Protein AF-A0A7S2VPZ5-F1 (afdb_monomer_lite)

InterPro domains:
  IPR000749 ATP:guanido phosphotransferase [PTHR11547] (14-102)
  IPR014746 Glutamine synthetase/guanido kinase, catalytic domain [SSF55931] (30-102)
  IPR022414 ATP:guanido phosphotransferase, catalytic domain [PF00217] (30-102)
  IPR022414 ATP:guanido phosphotransferase, catalytic domain [PS51510] (1-103)

Radius of gyration: 14.6 Å; chains: 1; bounding box: 40×31×38 Å

Structure (mmCIF, N/CA/C/O backbone):
data_AF-A0A7S2VPZ5-F1
#
_entry.id   AF-A0A7S2VPZ5-F1
#
loop_
_atom_site.group_PDB
_atom_site.id
_atom_site.type_symbol
_atom_site.label_atom_id
_atom_site.label_alt_id
_atom_site.label_comp_id
_atom_site.label_asym_id
_atom_site.label_entity_id
_atom_site.label_seq_id
_atom_site.pdbx_PDB_ins_code
_atom_site.Cartn_x
_atom_site.Cartn_y
_atom_site.Cartn_z
_atom_site.occupancy
_atom_site.B_iso_or_equiv
_atom_site.auth_seq_id
_atom_site.auth_comp_id
_atom_site.auth_asym_id
_atom_site.auth_atom_id
_atom_site.pdbx_PDB_model_num
ATOM 1 N N . LYS A 1 1 ? -5.368 -19.230 -2.232 1.00 41.50 1 LYS A N 1
ATOM 2 C CA . LYS A 1 1 ? -6.505 -18.461 -1.671 1.00 41.50 1 LYS A CA 1
ATOM 3 C C . LYS A 1 1 ? -5.878 -17.313 -0.883 1.00 41.50 1 LYS A C 1
ATOM 5 O O . LYS A 1 1 ? -5.393 -17.573 0.203 1.00 41.50 1 LYS A O 1
ATOM 10 N N . GLY A 1 2 ? -5.669 -16.159 -1.530 1.00 49.66 2 GLY A N 1
ATOM 11 C CA . GLY A 1 2 ? -4.857 -15.044 -1.004 1.00 49.66 2 GLY A CA 1
ATOM 12 C C . GLY A 1 2 ? -5.662 -14.103 -0.110 1.00 49.66 2 GLY A C 1
ATOM 13 O O . GLY A 1 2 ? -6.653 -14.540 0.457 1.00 49.66 2 GLY A O 1
ATOM 14 N N . LEU A 1 3 ? -5.284 -12.823 -0.044 1.00 46.91 3 LEU A N 1
ATOM 15 C CA . LEU A 1 3 ? -5.962 -11.761 0.724 1.00 46.91 3 LEU A CA 1
ATOM 16 C C . LEU A 1 3 ? -7.502 -11.769 0.563 1.00 46.91 3 LEU A C 1
ATOM 18 O O . LEU A 1 3 ? -8.238 -11.611 1.528 1.00 46.91 3 LEU A O 1
ATOM 22 N N . LEU A 1 4 ? -7.989 -12.097 -0.640 1.00 53.22 4 LEU A N 1
ATOM 23 C CA . LEU A 1 4 ? -9.415 -12.262 -0.977 1.00 53.22 4 LEU A CA 1
ATOM 24 C C . LEU A 1 4 ? -10.120 -13.444 -0.273 1.00 53.22 4 LEU A C 1
ATOM 26 O O . LEU A 1 4 ? -11.332 -13.597 -0.368 1.00 53.22 4 LEU A O 1
ATOM 30 N N . GLY A 1 5 ? -9.364 -14.329 0.374 1.00 43.12 5 GLY A N 1
ATOM 31 C CA . GLY A 1 5 ? -9.824 -15.533 1.063 1.00 43.12 5 GLY A CA 1
ATOM 32 C C . GLY A 1 5 ? -9.657 -15.485 2.582 1.00 43.12 5 GLY A C 1
ATOM 33 O O . GLY A 1 5 ? -9.915 -16.502 3.221 1.00 43.12 5 GLY A O 1
ATOM 34 N N . LEU A 1 6 ? -9.257 -14.343 3.158 1.00 52.38 6 LEU A N 1
ATOM 35 C CA . LEU A 1 6 ? -9.098 -14.135 4.607 1.00 52.38 6 LEU A CA 1
ATOM 36 C C . LEU A 1 6 ? -10.419 -14.129 5.400 1.00 52.38 6 LEU A C 1
ATOM 38 O O . LEU A 1 6 ? -10.442 -13.711 6.548 1.00 52.38 6 LEU A O 1
ATOM 42 N N . GLY A 1 7 ? -11.538 -14.577 4.825 1.00 39.59 7 GLY A N 1
ATOM 43 C CA . GLY A 1 7 ? -12.813 -14.566 5.542 1.00 39.59 7 GLY A CA 1
ATOM 44 C C . GLY A 1 7 ? -13.338 -13.157 5.832 1.00 39.59 7 GLY A C 1
ATOM 45 O O . GLY A 1 7 ? -14.255 -13.026 6.632 1.00 39.59 7 GLY A O 1
ATOM 46 N N . LEU A 1 8 ? -12.853 -12.130 5.117 1.00 48.03 8 LEU A N 1
ATOM 47 C CA . LEU A 1 8 ? -13.502 -10.815 4.991 1.00 48.03 8 LEU A CA 1
ATOM 48 C C . LEU A 1 8 ? -14.795 -10.927 4.159 1.00 48.03 8 LEU A C 1
ATOM 50 O O . LEU A 1 8 ? -15.038 -10.155 3.231 1.00 48.03 8 LEU A O 1
ATOM 54 N N . ALA A 1 9 ? -15.614 -11.936 4.452 1.00 39.25 9 ALA A N 1
ATOM 55 C CA . ALA A 1 9 ? -16.943 -12.135 3.905 1.00 39.25 9 ALA A CA 1
ATOM 56 C C . ALA A 1 9 ? -17.847 -11.012 4.436 1.00 39.25 9 ALA A C 1
ATOM 58 O O . ALA A 1 9 ? -18.623 -11.205 5.362 1.00 39.25 9 ALA A O 1
ATOM 59 N N . GLY A 1 10 ? -17.675 -9.809 3.893 1.00 45.34 10 GLY A N 1
ATOM 60 C CA . GLY A 1 10 ? -18.384 -8.616 4.345 1.00 45.34 10 GLY A CA 1
ATOM 61 C C . GLY A 1 10 ? -17.766 -7.292 3.909 1.00 45.34 10 GLY A C 1
ATOM 62 O O . GLY A 1 10 ? -18.499 -6.316 3.813 1.00 45.34 10 GLY A O 1
ATOM 63 N N . ALA A 1 11 ? -16.474 -7.251 3.575 1.00 52.09 11 ALA A N 1
ATOM 64 C CA . ALA A 1 11 ? -15.815 -6.021 3.143 1.00 52.09 11 ALA A CA 1
ATOM 65 C C . ALA A 1 11 ? -15.454 -6.111 1.648 1.00 52.09 11 ALA A C 1
ATOM 67 O O . ALA A 1 11 ? -14.336 -6.517 1.317 1.00 52.09 11 ALA A O 1
ATOM 68 N N . PRO A 1 12 ? -16.380 -5.789 0.716 1.00 71.44 12 PRO A N 1
ATOM 69 C CA . PRO A 1 12 ? -15.993 -5.563 -0.676 1.00 71.44 12 PRO A CA 1
ATOM 70 C C . PRO A 1 12 ? -14.859 -4.536 -0.689 1.00 71.44 12 PRO A C 1
ATOM 72 O O . PRO A 1 12 ? -14.883 -3.606 0.104 1.00 71.44 12 PRO A O 1
ATOM 75 N N . GLY A 1 13 ? -13.844 -4.706 -1.526 1.00 80.88 13 GLY A N 1
ATOM 76 C CA . GLY A 1 13 ? -12.694 -3.808 -1.542 1.00 80.88 13 GLY A CA 1
ATOM 77 C C . GLY A 1 13 ? -11.985 -3.837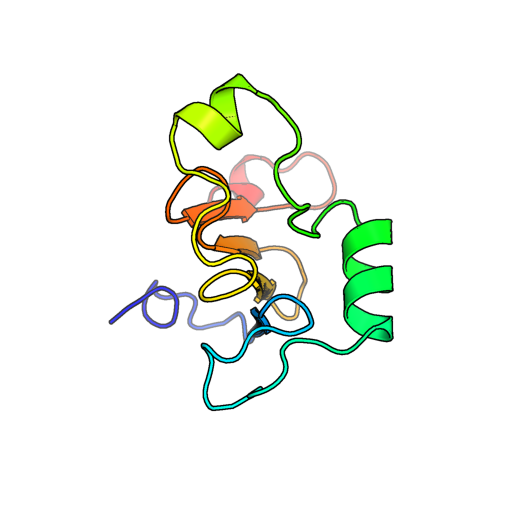 -2.881 1.00 80.88 13 GLY A C 1
ATOM 78 O O . GLY A 1 13 ? -12.147 -4.781 -3.657 1.00 80.88 13 GLY A O 1
ATOM 79 N N . ASN A 1 14 ? -11.213 -2.793 -3.146 1.00 90.12 14 ASN A N 1
ATOM 80 C CA . ASN A 1 14 ? -10.515 -2.605 -4.407 1.00 90.12 14 ASN A CA 1
ATOM 81 C C . ASN A 1 14 ? -9.010 -2.673 -4.188 1.00 90.12 14 ASN A C 1
ATOM 83 O O . ASN A 1 14 ? -8.483 -2.163 -3.201 1.00 90.12 14 ASN A O 1
ATOM 87 N N . TYR A 1 15 ? -8.328 -3.319 -5.130 1.00 93.81 15 TYR A N 1
ATOM 88 C CA . TYR A 1 15 ? -6.878 -3.265 -5.234 1.00 93.81 15 TYR A CA 1
ATOM 89 C C . TYR A 1 15 ? -6.480 -2.207 -6.267 1.00 93.81 15 TYR A C 1
ATOM 91 O O . TYR A 1 15 ? -6.925 -2.237 -7.422 1.00 93.81 15 TYR A O 1
ATOM 99 N N . GLU A 1 16 ? -5.641 -1.282 -5.825 1.00 96.19 16 GLU A N 1
ATOM 100 C CA . GLU A 1 16 ? -5.074 -0.170 -6.571 1.00 96.19 16 GLU A CA 1
ATOM 101 C C . GLU A 1 16 ? -3.569 -0.432 -6.769 1.00 96.19 16 GLU A C 1
ATOM 103 O O . GLU A 1 16 ? -2.772 -0.137 -5.876 1.00 96.19 16 GLU A O 1
ATOM 108 N N . PRO A 1 17 ? -3.147 -1.043 -7.896 1.00 97.44 17 PRO A N 1
ATOM 109 C CA . PRO A 1 17 ? -1.729 -1.151 -8.231 1.00 97.44 17 PRO A CA 1
ATOM 110 C C . PRO A 1 17 ? -1.129 0.239 -8.445 1.00 97.44 17 PRO A C 1
ATOM 112 O O . PRO A 1 17 ? -1.819 1.129 -8.938 1.00 97.44 17 PRO A O 1
ATOM 115 N N . LEU A 1 18 ? 0.149 0.423 -8.113 1.00 97.75 18 LEU A N 1
ATOM 116 C CA . LEU A 1 18 ? 0.843 1.696 -8.328 1.00 97.75 18 LEU A CA 1
ATOM 117 C C . LEU A 1 18 ? 0.725 2.182 -9.773 1.00 97.75 18 LEU A C 1
ATOM 119 O O . LEU A 1 18 ? 0.676 1.381 -10.707 1.00 97.75 18 LEU A O 1
ATOM 123 N N . ASN A 1 19 ? 0.662 3.500 -9.946 1.00 97.62 19 ASN A N 1
ATOM 124 C CA . ASN A 1 19 ? 0.587 4.129 -11.258 1.00 97.62 19 ASN A CA 1
ATOM 125 C C . ASN A 1 19 ? 1.783 3.689 -12.122 1.00 97.62 19 ASN A C 1
ATOM 127 O O . ASN A 1 19 ? 2.914 3.607 -11.642 1.00 97.62 19 ASN A O 1
ATOM 131 N N . GLY A 1 20 ? 1.519 3.320 -13.375 1.00 96.56 20 GLY A N 1
ATOM 132 C CA . GLY A 1 20 ? 2.513 2.781 -14.302 1.00 96.56 20 GLY A CA 1
ATOM 133 C C . GLY A 1 20 ? 2.816 1.288 -14.133 1.00 96.56 20 GLY A C 1
ATOM 134 O O . GLY A 1 20 ? 3.578 0.743 -14.928 1.00 96.56 20 GLY A O 1
ATOM 135 N N . SER A 1 21 ? 2.221 0.606 -13.147 1.00 96.69 21 SER A N 1
ATOM 136 C CA . SER A 1 21 ? 2.401 -0.836 -12.940 1.00 96.69 21 SER A CA 1
ATOM 137 C C . SER A 1 21 ? 1.697 -1.663 -14.018 1.00 96.69 21 SER A C 1
ATOM 139 O O . SER A 1 21 ? 0.493 -1.532 -14.248 1.00 96.69 21 SER A O 1
ATOM 141 N N . GLY A 1 22 ? 2.441 -2.577 -14.641 1.00 95.88 22 GLY A N 1
ATOM 142 C CA . GLY A 1 22 ? 1.940 -3.541 -15.623 1.00 95.88 22 GLY A CA 1
ATOM 143 C C . GLY A 1 22 ? 1.598 -4.908 -15.029 1.00 95.88 22 GLY A C 1
ATOM 144 O O . GLY A 1 22 ? 1.205 -5.828 -15.749 1.00 95.88 22 GLY A O 1
ATOM 145 N N . SER A 1 23 ? 1.752 -5.083 -13.716 1.00 92.75 23 SER A N 1
ATOM 146 C CA . SER A 1 23 ? 1.730 -6.402 -13.074 1.00 92.75 23 SER A CA 1
ATOM 147 C C . SER A 1 23 ? 0.339 -6.920 -12.692 1.00 92.75 23 SER A C 1
ATOM 149 O O . SER A 1 23 ? 0.232 -8.008 -12.122 1.00 92.75 23 SER A O 1
ATOM 151 N N . TYR A 1 24 ? -0.729 -6.152 -12.927 1.00 95.19 24 TYR A N 1
ATOM 152 C CA . TYR A 1 24 ? -2.093 -6.511 -12.530 1.00 95.19 24 TYR A CA 1
ATOM 153 C C . TYR A 1 24 ? -3.049 -6.467 -13.726 1.00 95.19 24 TYR A C 1
ATOM 155 O O . TYR A 1 24 ? -3.446 -5.403 -14.186 1.00 95.19 24 TYR A O 1
ATOM 163 N N . ALA A 1 25 ? -3.456 -7.641 -14.220 1.00 93.06 25 ALA A N 1
ATOM 164 C CA . ALA A 1 25 ? -4.217 -7.764 -15.469 1.00 93.06 25 ALA A CA 1
ATOM 165 C C . ALA A 1 25 ? -5.510 -6.914 -15.547 1.00 93.06 25 ALA A C 1
ATOM 167 O O . ALA A 1 25 ? -5.782 -6.380 -16.621 1.00 93.06 25 ALA A O 1
ATOM 168 N N . PRO A 1 26 ? -6.300 -6.732 -14.465 1.00 93.31 26 PRO A N 1
ATOM 169 C CA . PRO A 1 26 ? -7.473 -5.853 -14.502 1.00 93.31 26 PRO A CA 1
ATOM 170 C C . PRO A 1 26 ? -7.158 -4.353 -14.632 1.00 93.31 26 PRO A C 1
ATOM 172 O O . PRO A 1 26 ? -8.036 -3.599 -15.043 1.00 93.31 26 PRO A O 1
ATOM 175 N N . LYS A 1 27 ? -5.941 -3.914 -14.279 1.00 94.12 27 LYS A N 1
ATOM 176 C CA . LYS A 1 27 ? -5.470 -2.522 -14.397 1.00 94.12 27 LYS A CA 1
ATOM 177 C C . LYS A 1 27 ? -4.042 -2.516 -14.964 1.00 94.12 27 LYS A C 1
ATOM 179 O O . LYS A 1 27 ? -3.082 -2.381 -14.209 1.00 94.12 27 LYS A O 1
ATOM 184 N N . PRO A 1 28 ? -3.893 -2.691 -16.288 1.00 94.25 28 PRO A N 1
ATOM 185 C CA . PRO A 1 28 ? -2.606 -2.968 -16.932 1.00 94.25 28 PRO A CA 1
ATOM 186 C C . PRO A 1 28 ? -1.628 -1.783 -16.964 1.00 94.25 28 PRO A C 1
ATOM 188 O O . PRO A 1 28 ? -0.528 -1.933 -17.484 1.00 94.25 28 PRO A O 1
ATOM 191 N N . VAL A 1 29 ? -2.036 -0.611 -16.473 1.00 96.19 29 VAL A N 1
ATOM 192 C CA . VAL A 1 29 ? -1.209 0.604 -16.379 1.00 96.19 29 VAL A CA 1
ATOM 193 C C . VAL A 1 29 ? -1.210 1.193 -14.966 1.00 96.19 29 VAL A C 1
ATOM 195 O O . VAL A 1 29 ? -0.819 2.340 -14.779 1.00 96.19 29 VAL A O 1
ATOM 198 N N . GLY A 1 30 ? -1.667 0.434 -13.968 1.00 96.75 30 GLY A N 1
ATOM 199 C CA . GLY A 1 30 ? -1.778 0.931 -12.603 1.00 96.75 30 GLY A CA 1
ATOM 200 C C . GLY A 1 30 ? -3.094 1.652 -12.297 1.00 96.75 30 GLY A C 1
ATOM 201 O O . GLY A 1 30 ? -4.061 1.600 -13.064 1.00 96.75 30 GLY A O 1
ATOM 202 N N . MET A 1 31 ? -3.125 2.304 -11.135 1.00 96.56 31 MET A N 1
ATOM 203 C CA . MET A 1 31 ? -4.142 3.283 -10.738 1.00 96.56 31 MET A CA 1
ATOM 204 C C . MET A 1 31 ? -4.053 4.570 -11.574 1.00 96.56 31 MET A C 1
ATOM 206 O O . MET A 1 31 ? -3.038 4.831 -12.217 1.00 96.56 31 MET A O 1
ATOM 210 N N . SER A 1 32 ? -5.114 5.382 -11.562 1.00 97.31 32 SER A N 1
ATOM 211 C CA . SER A 1 32 ? -5.094 6.711 -12.184 1.00 97.31 32 SER A CA 1
ATOM 212 C C . SER A 1 32 ? -4.291 7.711 -11.343 1.00 97.31 32 SER A C 1
ATOM 214 O O . SER A 1 32 ? -4.123 7.526 -10.138 1.00 97.31 32 SER A O 1
ATOM 216 N N . GLU A 1 33 ? -3.862 8.816 -11.959 1.00 97.06 33 GLU A N 1
ATOM 217 C CA . GLU A 1 33 ? -3.217 9.935 -11.248 1.00 97.06 33 GLU A CA 1
ATOM 218 C C . GLU A 1 33 ? -4.121 10.539 -10.159 1.00 97.06 33 GLU A C 1
ATOM 220 O O . GLU A 1 33 ? -3.637 10.974 -9.118 1.00 97.06 33 GLU A O 1
ATOM 225 N N . GLU A 1 34 ? -5.441 10.540 -10.378 1.00 97.62 34 GLU A N 1
ATOM 226 C CA . GLU A 1 34 ? -6.431 10.993 -9.394 1.00 97.62 34 GLU A CA 1
ATOM 227 C C . GLU A 1 34 ? -6.422 10.094 -8.153 1.00 97.62 34 GLU A C 1
ATOM 229 O O . GLU A 1 34 ? -6.248 10.585 -7.041 1.00 97.62 34 GLU A O 1
ATOM 234 N N . THR A 1 35 ? -6.507 8.774 -8.339 1.00 95.94 35 THR A N 1
ATOM 235 C CA . THR A 1 35 ? -6.433 7.810 -7.233 1.00 95.94 35 THR A CA 1
ATOM 236 C C . THR A 1 35 ? -5.081 7.865 -6.525 1.00 95.94 35 THR A C 1
ATOM 238 O O . THR A 1 35 ? -5.017 7.781 -5.301 1.00 95.94 35 THR A O 1
ATOM 241 N N . GLU A 1 36 ? -3.988 8.045 -7.265 1.00 96.94 36 GLU A N 1
ATOM 242 C CA . GLU A 1 36 ? -2.661 8.219 -6.676 1.00 96.94 36 GLU A CA 1
ATOM 243 C C . GLU A 1 36 ? -2.596 9.472 -5.785 1.00 96.94 36 GLU A C 1
ATOM 245 O O . GLU A 1 36 ? -2.076 9.421 -4.668 1.00 96.94 36 GLU A O 1
ATOM 250 N N . ALA A 1 37 ? -3.157 10.594 -6.247 1.00 97.44 37 ALA A N 1
ATOM 251 C CA . ALA A 1 37 ? -3.229 11.830 -5.476 1.00 97.44 37 ALA A CA 1
ATOM 252 C C . ALA A 1 37 ? -4.102 11.685 -4.217 1.00 97.44 37 ALA A C 1
ATOM 254 O O . ALA A 1 37 ? -3.710 12.173 -3.156 1.00 97.44 37 ALA A O 1
ATOM 255 N N . GLU A 1 38 ? -5.237 10.986 -4.307 1.00 95.75 38 GLU A N 1
ATOM 256 C CA . GLU A 1 38 ? -6.094 10.660 -3.158 1.00 95.75 38 GLU A CA 1
ATOM 257 C C . GLU A 1 38 ? -5.342 9.823 -2.115 1.00 95.75 38 GLU A C 1
ATOM 259 O O . GLU A 1 38 ? -5.276 10.193 -0.941 1.00 95.75 38 GLU A O 1
ATOM 264 N N . LEU A 1 39 ? -4.698 8.732 -2.540 1.00 95.62 39 LEU A N 1
ATOM 265 C CA . LEU A 1 39 ? -3.926 7.869 -1.645 1.00 95.62 39 LEU A CA 1
ATOM 266 C C . LEU A 1 39 ? -2.751 8.611 -1.004 1.00 95.62 39 LEU A C 1
ATOM 268 O O . LEU A 1 39 ? -2.441 8.372 0.164 1.00 95.62 39 LEU A O 1
ATOM 272 N N . ARG A 1 40 ? -2.104 9.525 -1.736 1.00 96.44 40 ARG A N 1
ATOM 273 C CA . ARG A 1 40 ? -1.044 10.379 -1.191 1.00 96.44 40 ARG A CA 1
ATOM 274 C C . ARG A 1 40 ? -1.590 11.339 -0.136 1.00 96.44 40 ARG A C 1
ATOM 276 O O . ARG A 1 40 ? -0.985 11.477 0.924 1.00 96.44 40 ARG A O 1
ATOM 283 N N . ALA A 1 41 ? -2.738 11.967 -0.394 1.00 95.75 41 ALA A N 1
ATOM 284 C CA . ALA A 1 41 ? -3.392 12.869 0.555 1.00 95.75 41 ALA A CA 1
ATOM 285 C C . ALA A 1 41 ? -3.807 12.158 1.856 1.00 95.75 41 ALA A C 1
ATOM 287 O O . ALA A 1 41 ? -3.789 12.765 2.925 1.00 95.75 41 ALA A O 1
ATOM 288 N N . GLU A 1 42 ? -4.128 10.867 1.776 1.00 92.25 42 GLU A N 1
ATOM 289 C CA . GLU A 1 42 ? -4.468 10.028 2.928 1.00 92.25 42 GLU A CA 1
ATOM 290 C C . GLU A 1 42 ? -3.259 9.349 3.595 1.00 92.25 42 GLU A C 1
ATOM 292 O O . GLU A 1 42 ? -3.441 8.593 4.548 1.00 92.25 42 GLU A O 1
ATOM 297 N N . ALA A 1 43 ? -2.034 9.613 3.125 1.00 91.88 43 ALA A N 1
ATOM 298 C CA . ALA A 1 43 ? -0.803 8.957 3.581 1.00 91.88 43 ALA A CA 1
ATOM 299 C C . ALA A 1 43 ? -0.830 7.417 3.449 1.00 91.88 43 ALA A C 1
ATOM 301 O O . ALA A 1 43 ? -0.255 6.691 4.260 1.00 91.88 43 ALA A O 1
ATOM 302 N N . LEU A 1 44 ? -1.507 6.914 2.413 1.00 93.12 44 LEU A N 1
ATOM 303 C CA . LEU A 1 44 ? -1.642 5.486 2.109 1.00 93.12 44 LEU A CA 1
ATOM 304 C C . LEU A 1 44 ? -0.838 5.044 0.886 1.00 93.12 44 LEU A C 1
ATOM 306 O O . LEU A 1 44 ? -0.635 3.842 0.705 1.00 93.12 44 LEU A O 1
ATOM 310 N N . LEU A 1 45 ? -0.409 5.986 0.045 1.00 95.75 45 LEU A N 1
ATOM 311 C CA . LEU A 1 45 ? 0.384 5.686 -1.141 1.00 95.75 45 LEU A CA 1
ATOM 312 C C . LEU A 1 45 ? 1.752 5.102 -0.761 1.00 95.75 45 LEU A C 1
ATOM 314 O O . LEU A 1 45 ? 2.404 5.582 0.163 1.00 95.75 45 LEU A O 1
ATOM 318 N N . ILE A 1 46 ? 2.183 4.086 -1.512 1.00 95.31 4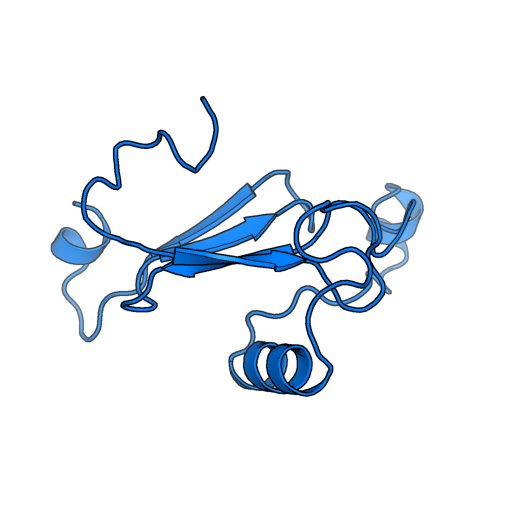6 ILE A N 1
ATOM 319 C CA . ILE A 1 46 ? 3.546 3.553 -1.438 1.00 95.31 46 ILE A CA 1
ATOM 320 C C . ILE A 1 46 ? 4.443 4.455 -2.290 1.00 95.31 46 ILE A C 1
ATOM 322 O O . ILE A 1 46 ? 4.227 4.566 -3.498 1.00 95.31 46 ILE A O 1
ATOM 326 N N . GLU A 1 47 ? 5.449 5.065 -1.673 1.00 93.56 47 GLU A N 1
ATOM 327 C CA . GLU A 1 47 ? 6.410 5.943 -2.350 1.00 93.56 47 GLU A CA 1
ATOM 328 C C . GLU A 1 47 ? 7.669 5.166 -2.773 1.00 93.56 47 GLU A C 1
ATOM 330 O O . GLU A 1 47 ? 8.046 4.164 -2.154 1.00 93.56 47 GLU A O 1
ATOM 335 N N . GLU A 1 48 ? 8.315 5.609 -3.855 1.00 94.19 48 GLU A N 1
ATOM 336 C CA . GLU A 1 48 ? 9.545 4.975 -4.341 1.00 94.19 48 GLU A CA 1
ATOM 337 C C . GLU A 1 48 ? 10.655 5.108 -3.283 1.00 94.19 48 GLU A C 1
ATOM 339 O O . GLU A 1 48 ? 10.882 6.209 -2.775 1.00 94.19 48 GLU A O 1
ATOM 344 N N . PRO A 1 49 ? 11.365 4.019 -2.923 1.00 93.69 49 PRO A N 1
ATOM 345 C CA . PRO A 1 49 ? 12.401 4.098 -1.904 1.00 93.69 49 PRO A CA 1
ATOM 346 C C . PRO A 1 49 ? 13.573 4.961 -2.388 1.00 93.69 49 PRO A C 1
ATOM 348 O O . PRO A 1 49 ? 14.222 4.642 -3.381 1.00 93.69 49 PRO A O 1
ATOM 351 N N . ASP A 1 50 ? 13.909 6.002 -1.632 1.00 94.19 50 ASP A N 1
ATOM 352 C CA . ASP A 1 50 ? 15.030 6.913 -1.906 1.00 94.19 50 ASP A CA 1
ATOM 353 C C . ASP A 1 50 ? 16.238 6.685 -0.974 1.00 94.19 50 ASP A C 1
ATOM 355 O O . ASP A 1 50 ? 17.365 7.107 -1.251 1.00 94.19 50 ASP A O 1
ATOM 359 N N . SER A 1 51 ? 16.025 5.967 0.130 1.00 94.31 51 SER A N 1
ATOM 360 C CA . SER A 1 51 ? 17.056 5.650 1.113 1.00 94.31 51 SER A CA 1
ATOM 361 C C . SER A 1 51 ? 18.110 4.700 0.549 1.00 94.31 51 SER A C 1
ATOM 363 O O . SER A 1 51 ? 17.809 3.602 0.071 1.00 94.31 51 SER A O 1
ATOM 365 N N . GLY A 1 52 ? 19.385 5.064 0.721 1.00 94.50 52 GLY A N 1
ATOM 366 C CA . GLY A 1 52 ? 20.517 4.235 0.301 1.00 94.50 52 GLY A CA 1
ATOM 367 C C . GLY A 1 52 ? 20.511 2.827 0.910 1.00 94.50 52 GLY A C 1
ATOM 368 O O . GLY A 1 52 ? 20.934 1.881 0.251 1.00 94.50 52 GLY A O 1
ATOM 369 N N . VAL A 1 53 ? 19.984 2.657 2.129 1.00 94.75 53 VAL A N 1
ATOM 370 C CA . VAL A 1 53 ? 19.876 1.340 2.785 1.00 94.75 53 VAL A CA 1
ATOM 371 C C . VAL A 1 53 ? 18.821 0.468 2.103 1.00 94.75 53 VAL A C 1
ATOM 373 O O . VAL A 1 53 ? 19.075 -0.710 1.844 1.00 94.75 53 VAL A O 1
ATOM 376 N N . LEU A 1 54 ? 17.660 1.039 1.773 1.00 92.88 54 LEU A N 1
ATOM 377 C CA . LEU A 1 54 ? 16.568 0.318 1.112 1.00 92.88 54 LEU A CA 1
ATOM 378 C C . LEU A 1 54 ? 16.957 -0.065 -0.318 1.00 92.88 54 LEU A C 1
ATOM 380 O O . LEU A 1 54 ? 16.799 -1.217 -0.732 1.00 92.88 54 LEU A O 1
ATOM 384 N N . LEU A 1 55 ? 17.559 0.874 -1.050 1.00 94.00 55 LEU A N 1
ATOM 385 C CA . LEU A 1 55 ? 18.062 0.632 -2.400 1.00 94.00 55 LEU A CA 1
ATOM 386 C C . LEU A 1 55 ? 19.153 -0.448 -2.416 1.00 94.00 55 LEU A C 1
ATOM 388 O O . LEU A 1 55 ? 19.075 -1.376 -3.223 1.00 94.00 55 LEU A O 1
ATOM 392 N N . ALA A 1 56 ? 20.117 -0.398 -1.487 1.00 95.56 56 ALA A N 1
ATOM 393 C CA . ALA A 1 56 ? 21.159 -1.422 -1.361 1.00 95.56 56 ALA A CA 1
ATOM 394 C C . ALA A 1 56 ? 20.601 -2.800 -0.962 1.00 95.56 56 ALA A C 1
ATOM 396 O O . ALA A 1 56 ? 21.153 -3.827 -1.354 1.00 95.56 56 ALA A O 1
ATOM 397 N N . SER A 1 57 ? 19.484 -2.826 -0.231 1.00 93.94 57 SER A N 1
ATOM 398 C CA . SER A 1 57 ? 18.764 -4.051 0.145 1.00 93.94 57 SER A CA 1
ATOM 399 C C . SER A 1 57 ? 17.868 -4.588 -0.982 1.00 93.94 57 SER A C 1
ATOM 401 O O . SER A 1 57 ? 17.253 -5.645 -0.847 1.00 93.94 57 SER A O 1
ATOM 403 N N . GLY A 1 58 ? 17.805 -3.892 -2.123 1.00 92.56 58 GLY A N 1
ATOM 404 C CA . GLY A 1 58 ? 17.083 -4.325 -3.318 1.00 92.56 58 GLY A CA 1
ATOM 405 C C . GLY A 1 58 ? 15.593 -3.986 -3.325 1.00 92.56 58 GLY A C 1
ATOM 406 O O . GLY A 1 58 ? 14.862 -4.562 -4.136 1.00 92.56 58 GLY A O 1
ATOM 407 N N . PHE A 1 59 ? 15.150 -3.061 -2.469 1.00 93.38 59 PHE A N 1
ATOM 408 C CA . PHE A 1 59 ? 13.746 -2.662 -2.346 1.00 93.38 59 PHE A CA 1
ATOM 409 C C . PHE A 1 59 ? 13.265 -1.817 -3.524 1.00 93.38 59 PHE A C 1
ATOM 411 O O . PHE A 1 59 ? 12.071 -1.766 -3.749 1.00 93.38 59 PHE A O 1
ATOM 418 N N . GLY A 1 60 ? 14.145 -1.190 -4.308 1.00 93.31 60 GLY A N 1
ATOM 419 C CA . GLY A 1 60 ? 13.757 -0.439 -5.515 1.00 93.31 60 GLY A CA 1
ATOM 420 C C . GLY A 1 60 ? 13.649 -1.288 -6.788 1.00 93.31 60 GLY A C 1
ATOM 421 O O . GLY A 1 60 ? 13.355 -0.774 -7.863 1.00 93.31 60 GLY A O 1
ATOM 422 N N . ARG A 1 61 ? 13.930 -2.598 -6.723 1.00 94.88 61 ARG A N 1
ATOM 423 C CA . ARG A 1 61 ? 13.954 -3.437 -7.932 1.00 94.88 61 ARG A CA 1
ATOM 424 C C . ARG A 1 61 ? 12.556 -3.565 -8.537 1.00 94.88 61 ARG A C 1
ATOM 426 O O . ARG A 1 61 ? 11.595 -3.831 -7.818 1.00 94.88 61 ARG A O 1
ATOM 433 N N . HIS A 1 62 ? 12.494 -3.457 -9.865 1.00 94.75 62 HIS A N 1
ATOM 434 C CA . HIS A 1 62 ? 11.275 -3.606 -10.669 1.00 94.75 62 HIS A CA 1
ATOM 435 C C . HIS A 1 62 ? 10.157 -2.618 -10.309 1.00 94.75 62 HIS A C 1
ATOM 437 O O . HIS A 1 62 ? 9.000 -2.882 -10.607 1.00 94.75 62 HIS A O 1
ATOM 443 N N . TRP A 1 63 ? 10.479 -1.492 -9.669 1.00 95.69 63 TRP A N 1
ATOM 444 C CA . TRP A 1 63 ? 9.499 -0.445 -9.395 1.00 95.69 63 TRP A CA 1
ATOM 445 C C . TRP A 1 63 ? 8.817 0.035 -10.697 1.00 95.69 63 TRP A C 1
ATOM 447 O O . TRP A 1 63 ? 9.527 0.208 -11.693 1.00 95.69 63 TRP A O 1
ATOM 457 N N . PRO A 1 64 ? 7.483 0.249 -10.734 1.00 96.69 64 PRO A N 1
ATOM 458 C CA . PRO A 1 64 ? 6.493 0.104 -9.653 1.00 96.69 64 PRO A CA 1
ATOM 459 C C . PRO A 1 64 ? 5.762 -1.260 -9.642 1.00 96.69 64 PRO A C 1
ATOM 461 O O . PRO A 1 64 ? 4.752 -1.428 -8.953 1.00 96.69 64 PRO A O 1
ATOM 464 N N . ASP A 1 65 ? 6.227 -2.241 -10.418 1.00 96.88 65 ASP A N 1
ATOM 465 C CA . ASP A 1 65 ? 5.520 -3.504 -10.633 1.00 96.88 65 ASP A CA 1
ATOM 466 C C . ASP A 1 65 ? 5.353 -4.333 -9.351 1.00 96.88 65 ASP A C 1
ATOM 468 O O . ASP A 1 65 ? 6.206 -4.374 -8.464 1.00 96.88 65 ASP A O 1
ATOM 472 N N . ALA A 1 66 ? 4.231 -5.050 -9.296 1.00 95.75 66 ALA A N 1
ATOM 473 C CA . ALA A 1 66 ? 3.763 -5.905 -8.205 1.00 95.75 66 ALA A CA 1
ATOM 474 C C . ALA A 1 66 ? 3.450 -5.174 -6.889 1.00 95.75 66 ALA A C 1
ATOM 476 O O . ALA A 1 66 ? 3.231 -5.834 -5.872 1.00 95.75 66 ALA A O 1
ATOM 477 N N . ARG A 1 67 ? 3.375 -3.839 -6.906 1.00 97.56 67 ARG A N 1
ATOM 478 C CA . ARG A 1 67 ? 3.077 -3.001 -5.737 1.00 97.56 67 ARG A CA 1
ATOM 479 C C . ARG A 1 67 ? 1.714 -2.347 -5.853 1.00 97.56 67 ARG A C 1
ATOM 481 O O . ARG A 1 67 ? 1.267 -2.012 -6.951 1.00 97.56 67 ARG A O 1
ATOM 488 N N . GLY A 1 68 ? 1.064 -2.141 -4.714 1.00 96.69 68 GLY A N 1
ATO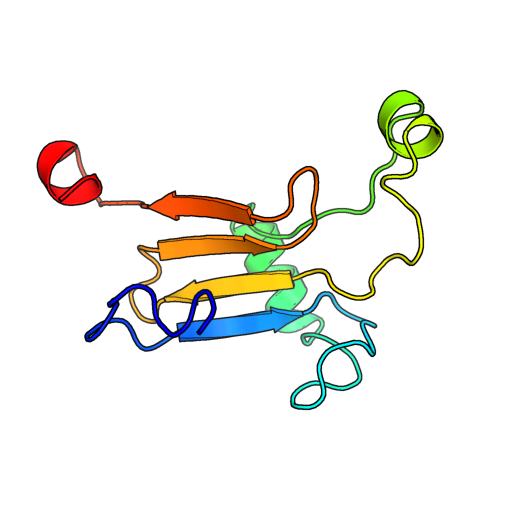M 489 C CA . GLY A 1 68 ? -0.217 -1.448 -4.670 1.00 96.69 68 GLY A CA 1
ATOM 490 C C . GLY A 1 68 ? -0.861 -1.434 -3.296 1.00 96.69 68 GLY A C 1
ATOM 491 O O . GLY A 1 68 ? -0.347 -2.016 -2.339 1.00 96.69 6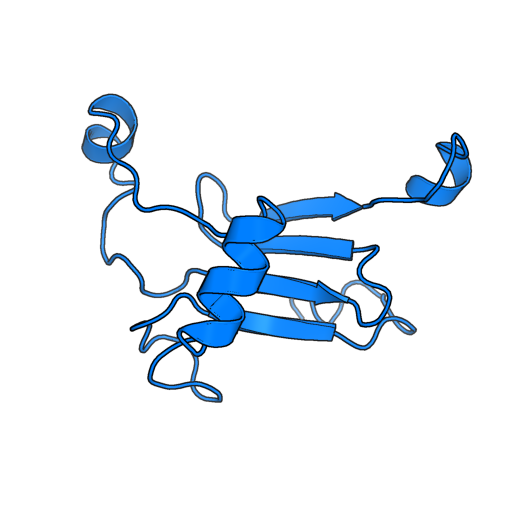8 GLY A O 1
ATOM 492 N N . VAL A 1 69 ? -2.021 -0.796 -3.232 1.00 96.38 69 VAL A N 1
ATOM 493 C CA . VAL A 1 69 ? -2.804 -0.607 -2.014 1.00 96.38 69 VAL A CA 1
ATOM 494 C C . VAL A 1 69 ? -4.146 -1.311 -2.165 1.00 96.38 69 VAL A C 1
ATOM 496 O O . VAL A 1 69 ? -4.819 -1.184 -3.182 1.00 96.38 69 VAL A O 1
ATOM 499 N N . PHE A 1 70 ? -4.553 -2.075 -1.160 1.00 94.56 70 PHE A N 1
ATOM 500 C CA . PHE A 1 70 ? -5.919 -2.568 -1.031 1.00 94.56 70 PHE A CA 1
ATOM 501 C C . PHE A 1 70 ? -6.694 -1.690 -0.052 1.00 94.56 70 PHE A C 1
ATOM 503 O O . PHE A 1 70 ? -6.182 -1.372 1.020 1.00 94.56 70 PHE A O 1
ATOM 510 N N . LEU A 1 71 ? -7.937 -1.363 -0.400 1.00 92.19 71 LEU A N 1
ATOM 511 C CA . LEU A 1 71 ? -8.878 -0.651 0.459 1.00 92.19 71 LEU A CA 1
ATOM 512 C C . LEU A 1 71 ? -10.197 -1.413 0.526 1.00 92.19 71 LEU A C 1
ATOM 514 O O . LEU A 1 71 ? -10.796 -1.712 -0.511 1.00 92.19 71 LEU A O 1
ATOM 518 N N . SER A 1 72 ? -10.679 -1.686 1.736 1.00 90.62 72 SER A N 1
ATOM 519 C CA . SER A 1 72 ? -12.070 -2.087 1.937 1.00 90.62 72 SER A CA 1
ATOM 520 C C . SER A 1 72 ? -13.025 -0.936 1.599 1.00 90.62 72 SER A C 1
ATOM 522 O O . SER A 1 72 ? -12.662 0.238 1.645 1.00 90.62 72 SER A O 1
ATOM 524 N N . ALA A 1 73 ? -14.273 -1.257 1.265 1.00 87.62 73 ALA A N 1
ATOM 525 C CA . ALA A 1 73 ? -15.297 -0.286 0.882 1.00 87.62 73 ALA A CA 1
ATOM 526 C C . ALA A 1 73 ? -15.643 0.684 2.017 1.00 87.62 73 ALA A C 1
ATOM 528 O O . ALA A 1 73 ? -15.984 1.833 1.757 1.00 87.62 73 ALA A O 1
ATOM 529 N N . ASP A 1 74 ? -15.530 0.232 3.266 1.00 87.31 74 ASP A N 1
ATOM 530 C CA . ASP A 1 74 ? -15.670 1.056 4.469 1.00 87.31 74 ASP A CA 1
ATOM 531 C C . ASP A 1 74 ? -14.358 1.747 4.888 1.00 87.31 74 ASP A C 1
ATOM 533 O O . ASP A 1 74 ? -14.335 2.464 5.884 1.00 87.31 74 ASP A O 1
ATOM 537 N N . ARG A 1 75 ? -13.263 1.538 4.140 1.00 87.88 75 ARG A N 1
ATOM 538 C CA . ARG A 1 75 ? -11.914 2.085 4.374 1.00 87.88 75 ARG A CA 1
ATOM 539 C C . ARG A 1 75 ? -11.298 1.747 5.738 1.00 87.88 75 ARG A C 1
ATOM 541 O O . ARG A 1 75 ? -10.291 2.358 6.121 1.00 87.88 75 ARG A O 1
ATOM 548 N N . ARG A 1 76 ? -11.868 0.777 6.459 1.00 87.81 76 ARG A N 1
ATOM 549 C CA . ARG A 1 76 ? -11.363 0.303 7.753 1.00 87.81 76 ARG A CA 1
ATOM 550 C C . ARG A 1 76 ? -10.150 -0.591 7.591 1.00 87.81 76 ARG A C 1
ATOM 552 O O . ARG A 1 76 ? -9.207 -0.460 8.355 1.00 87.81 76 ARG A O 1
ATOM 559 N N . VAL A 1 77 ? -10.149 -1.458 6.581 1.00 90.06 77 VAL A N 1
ATOM 560 C CA . VAL A 1 77 ? -9.038 -2.363 6.288 1.00 90.06 77 VAL A CA 1
ATOM 561 C C . VAL A 1 77 ? -8.267 -1.837 5.089 1.00 90.06 77 VAL A C 1
ATOM 563 O O . VAL A 1 77 ? -8.805 -1.692 3.988 1.00 90.06 77 VAL A O 1
ATOM 566 N N . ARG A 1 78 ? -6.982 -1.579 5.305 1.00 92.31 78 ARG A N 1
ATOM 567 C CA . ARG A 1 78 ? -6.056 -1.046 4.309 1.00 92.31 78 ARG A CA 1
ATOM 568 C C . ARG A 1 78 ? -4.847 -1.957 4.276 1.00 92.31 78 ARG A C 1
ATOM 570 O O . ARG A 1 78 ? -4.375 -2.382 5.326 1.00 92.31 78 ARG A O 1
ATOM 577 N N . ALA A 1 79 ? -4.343 -2.290 3.097 1.00 94.12 79 ALA A N 1
ATOM 578 C CA . ALA A 1 79 ? -3.126 -3.086 3.010 1.00 94.12 79 ALA A CA 1
ATOM 579 C C . ALA A 1 79 ? -2.173 -2.546 1.952 1.00 94.12 79 ALA A C 1
ATOM 581 O O . ALA A 1 79 ? -2.561 -2.404 0.794 1.00 94.12 79 ALA A O 1
ATOM 582 N N . ARG A 1 80 ? -0.918 -2.305 2.338 1.00 96.06 80 ARG A N 1
ATOM 583 C CA . ARG A 1 80 ? 0.184 -2.066 1.402 1.00 96.06 80 ARG A CA 1
ATOM 584 C C . ARG A 1 80 ? 0.790 -3.405 1.007 1.00 96.06 80 ARG A C 1
ATOM 586 O O . ARG A 1 80 ? 1.068 -4.255 1.855 1.00 96.06 80 ARG A O 1
ATOM 593 N N . VAL A 1 81 ? 0.935 -3.610 -0.297 1.00 96.50 81 VAL A N 1
ATOM 594 C CA . VAL A 1 81 ? 1.421 -4.857 -0.892 1.00 96.50 81 VAL A CA 1
ATOM 595 C C . VAL A 1 81 ? 2.792 -4.604 -1.506 1.00 96.50 81 VAL A C 1
ATOM 597 O O . VAL A 1 81 ? 2.916 -3.749 -2.383 1.00 96.50 81 VAL A O 1
ATOM 600 N N . ASN A 1 82 ? 3.789 -5.386 -1.081 1.00 95.62 82 ASN A N 1
ATOM 601 C CA . ASN A 1 82 ? 5.171 -5.356 -1.578 1.00 95.62 82 ASN A CA 1
ATOM 602 C C . ASN A 1 82 ? 5.872 -3.982 -1.480 1.00 95.62 82 ASN A C 1
ATOM 604 O O . ASN A 1 82 ? 6.599 -3.584 -2.391 1.00 95.62 82 ASN A O 1
ATOM 608 N N . GLU A 1 83 ? 5.660 -3.255 -0.382 1.00 93.00 83 GLU A N 1
ATOM 609 C CA . GLU A 1 83 ? 6.435 -2.049 -0.055 1.00 93.00 83 GLU A CA 1
ATOM 610 C C . GLU A 1 83 ? 7.795 -2.434 0.549 1.00 93.00 83 GLU A C 1
ATOM 612 O O . GLU A 1 83 ? 8.781 -2.562 -0.179 1.00 93.00 83 GLU A O 1
ATOM 617 N N . GLU A 1 84 ? 7.824 -2.644 1.868 1.00 90.12 84 GLU A N 1
ATOM 618 C CA . GLU A 1 84 ? 8.979 -3.103 2.645 1.00 90.12 84 GL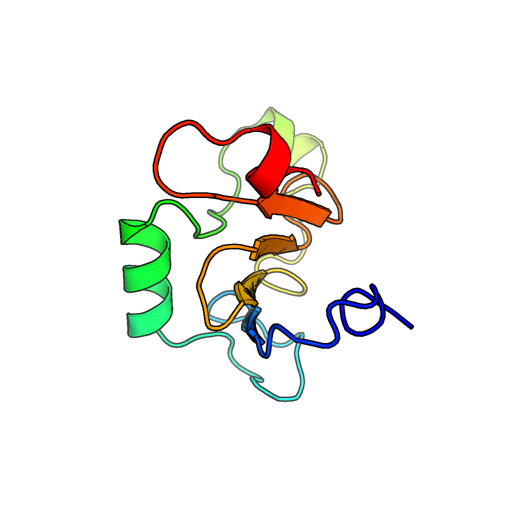U A CA 1
ATOM 619 C C . GLU A 1 84 ? 8.860 -4.595 2.966 1.00 90.12 84 GLU A C 1
ATOM 621 O O . GLU A 1 84 ? 9.800 -5.363 2.766 1.00 90.12 84 GLU A O 1
ATOM 626 N N . ASP A 1 85 ? 7.659 -5.013 3.357 1.00 92.69 85 ASP A N 1
ATOM 627 C CA . ASP A 1 85 ? 7.260 -6.404 3.514 1.00 92.69 85 ASP A CA 1
ATOM 628 C C . ASP A 1 85 ? 6.268 -6.817 2.420 1.00 92.69 85 ASP A C 1
ATOM 630 O O . ASP A 1 85 ? 5.701 -5.994 1.693 1.00 92.69 85 ASP A O 1
ATOM 634 N N . HIS A 1 86 ? 6.002 -8.122 2.323 1.00 94.31 86 HIS A N 1
ATOM 635 C CA . HIS A 1 86 ? 4.999 -8.642 1.389 1.00 94.31 86 HIS A CA 1
ATOM 636 C C . HIS A 1 86 ? 3.609 -8.035 1.628 1.00 94.31 86 HIS A C 1
ATOM 638 O O . HIS A 1 86 ? 2.884 -7.752 0.673 1.00 94.31 86 HIS A O 1
ATOM 644 N N . LEU A 1 87 ? 3.228 -7.862 2.896 1.00 94.00 87 LEU A N 1
ATOM 645 C CA . LEU A 1 87 ? 1.937 -7.323 3.307 1.00 94.00 87 LEU A CA 1
ATOM 646 C C . LEU A 1 87 ? 2.093 -6.523 4.593 1.00 94.00 87 LEU A C 1
ATOM 648 O O . LEU A 1 87 ? 2.546 -7.055 5.604 1.00 94.00 87 LEU A O 1
ATOM 652 N N . GLN A 1 88 ? 1.609 -5.291 4.569 1.00 94.06 88 GLN A N 1
ATOM 653 C CA . GLN A 1 88 ? 1.393 -4.491 5.762 1.00 94.06 88 GLN A CA 1
ATOM 654 C C . GLN A 1 88 ? -0.085 -4.134 5.827 1.00 94.06 88 GLN A C 1
ATOM 656 O O . GLN A 1 88 ? -0.598 -3.480 4.924 1.00 94.06 88 GLN A O 1
ATOM 661 N N . ILE A 1 89 ? -0.776 -4.615 6.859 1.00 92.62 89 ILE A N 1
ATOM 662 C CA . ILE A 1 89 ? -2.221 -4.441 7.027 1.00 92.62 89 ILE A CA 1
ATOM 663 C C . ILE A 1 89 ? -2.456 -3.456 8.166 1.00 92.62 89 ILE A C 1
ATOM 665 O O . ILE A 1 89 ? -1.931 -3.631 9.263 1.00 92.62 89 ILE A O 1
ATOM 669 N N . GLU A 1 90 ? -3.271 -2.449 7.897 1.00 91.25 90 GLU A N 1
ATOM 670 C CA . GLU A 1 90 ? -3.751 -1.476 8.862 1.00 91.25 90 GLU A CA 1
ATOM 671 C C . GLU A 1 90 ? -5.269 -1.632 8.992 1.00 91.25 90 GLU A C 1
ATOM 673 O O . GLU A 1 90 ? -5.992 -1.628 7.991 1.00 91.25 90 GLU A O 1
ATOM 678 N N . VAL A 1 91 ? -5.744 -1.790 10.229 1.00 90.56 91 VAL A N 1
ATOM 679 C CA . VAL A 1 91 ? -7.171 -1.762 10.556 1.00 90.56 91 VAL A CA 1
ATOM 680 C C . VAL A 1 91 ? -7.430 -0.525 11.399 1.00 90.56 91 VAL A C 1
ATOM 682 O O . VAL A 1 91 ? -6.828 -0.354 12.458 1.00 90.56 91 VAL A O 1
ATOM 685 N N . VAL A 1 92 ? -8.297 0.350 10.904 1.00 86.75 92 VAL A N 1
ATOM 686 C CA . VAL A 1 92 ? -8.620 1.633 11.526 1.00 86.75 92 VAL A CA 1
ATOM 687 C C . VAL A 1 92 ? -10.082 1.627 11.946 1.00 86.75 92 VAL A C 1
ATOM 689 O O . VAL A 1 92 ? -10.964 1.389 11.123 1.00 86.75 92 VAL A O 1
ATOM 692 N N . GLU A 1 93 ? -10.324 1.945 13.215 1.00 86.44 93 GLU A N 1
ATOM 693 C CA . GLU A 1 93 ? -11.654 2.183 13.776 1.00 86.44 93 GLU A CA 1
ATOM 694 C C . GLU A 1 93 ? -11.726 3.632 14.269 1.00 86.44 93 GLU A C 1
ATOM 696 O O . GLU A 1 93 ? -10.772 4.150 14.854 1.00 86.44 93 GLU A O 1
ATOM 701 N N . GLU A 1 94 ? -12.849 4.308 14.027 1.00 85.38 94 GLU A N 1
ATOM 702 C CA . GLU A 1 94 ? -13.062 5.644 14.581 1.00 85.38 94 GLU A CA 1
ATOM 703 C C . GLU A 1 94 ? -13.238 5.580 16.104 1.00 85.38 94 GLU A C 1
ATOM 705 O O . GLU A 1 94 ? -13.965 4.748 16.646 1.00 85.38 94 GLU A O 1
ATOM 710 N N . GLY A 1 95 ? -12.606 6.513 16.814 1.00 88.06 95 GLY A N 1
ATOM 711 C CA . GLY A 1 95 ? -12.683 6.584 18.270 1.00 88.06 95 GLY A CA 1
ATOM 712 C C . GLY A 1 95 ? -11.614 5.739 18.962 1.00 88.06 95 GLY A C 1
ATOM 713 O O . GLY A 1 95 ? -10.453 5.746 18.566 1.00 88.06 95 GLY A O 1
ATOM 714 N N . GLN A 1 96 ? -11.978 5.105 20.077 1.00 89.88 96 GLN A N 1
ATOM 715 C CA . GLN A 1 96 ? -11.029 4.452 20.993 1.00 89.88 96 GLN A CA 1
ATOM 716 C C . GLN A 1 96 ? -11.346 2.969 21.225 1.00 89.88 96 GLN A C 1
ATOM 718 O O . GLN A 1 96 ? -10.816 2.365 22.160 1.00 89.88 96 GLN A O 1
ATOM 723 N N . ASP A 1 97 ? -12.210 2.374 20.399 1.00 89.50 97 ASP A N 1
ATOM 724 C CA . ASP A 1 97 ? -12.576 0.964 20.523 1.00 89.50 97 ASP A CA 1
ATOM 725 C C . ASP A 1 97 ? -11.507 0.048 19.908 1.00 89.50 97 ASP A C 1
ATOM 727 O O . ASP A 1 97 ? -11.655 -0.508 18.821 1.00 89.50 97 ASP A O 1
ATOM 731 N N . LEU A 1 98 ? -10.401 -0.113 20.635 1.00 87.88 98 LEU A N 1
ATOM 732 C CA . LEU A 1 98 ? -9.313 -1.014 20.247 1.00 87.88 98 LEU A CA 1
ATOM 733 C C . LEU A 1 98 ? -9.762 -2.477 20.165 1.00 87.88 98 LEU A C 1
ATOM 735 O O . LEU A 1 98 ? -9.182 -3.247 19.403 1.00 87.88 98 LEU A O 1
ATOM 739 N N . SER A 1 99 ? -10.773 -2.871 20.947 1.00 87.06 99 SER A N 1
ATOM 740 C CA . SER A 1 99 ? -11.309 -4.229 20.874 1.00 87.06 99 SER A CA 1
ATOM 741 C C . SER A 1 99 ? -12.059 -4.429 19.565 1.00 87.06 99 SER A C 1
ATOM 743 O O . SER A 1 99 ? -11.871 -5.461 18.934 1.00 87.06 99 SER A O 1
ATOM 745 N N . GLY A 1 100 ? -12.870 -3.453 19.154 1.00 83.56 100 GLY A N 1
ATOM 746 C CA . GLY A 1 100 ? -13.552 -3.452 17.862 1.00 83.56 100 GLY A CA 1
ATOM 747 C C . GLY A 1 100 ? -12.581 -3.432 16.683 1.00 83.56 100 GLY A C 1
ATOM 748 O O . GLY A 1 100 ? -12.785 -4.163 15.722 1.00 83.56 100 GLY A O 1
ATOM 749 N N . ALA A 1 101 ? -11.482 -2.678 16.783 1.00 82.56 101 ALA A N 1
ATOM 750 C CA . ALA A 1 101 ? -10.451 -2.643 15.742 1.00 82.56 101 ALA A CA 1
ATOM 751 C C . ALA A 1 101 ? -9.698 -3.980 15.566 1.00 82.56 101 ALA A C 1
ATOM 753 O O . ALA A 1 101 ? -9.147 -4.236 14.497 1.00 82.56 101 ALA A O 1
ATOM 754 N N . PHE A 1 102 ? -9.628 -4.811 16.612 1.00 84.12 102 PHE A N 1
ATOM 755 C CA . PHE A 1 102 ? -8.884 -6.078 16.603 1.00 84.12 102 PHE A CA 1
ATOM 756 C C . PHE A 1 102 ? -9.762 -7.325 16.395 1.00 84.12 102 PHE A C 1
ATOM 758 O O . PHE A 1 102 ? -9.227 -8.388 16.075 1.00 84.12 102 PHE A O 1
ATOM 765 N N . ALA A 1 103 ? -11.070 -7.217 16.639 1.00 76.69 103 ALA A N 1
ATOM 766 C CA . ALA A 1 103 ? -12.019 -8.332 16.602 1.00 76.69 103 ALA A CA 1
ATOM 767 C C . ALA A 1 103 ? -12.292 -8.843 15.180 1.00 76.69 103 ALA A C 1
ATOM 769 O O . ALA A 1 103 ? -12.387 -10.086 15.037 1.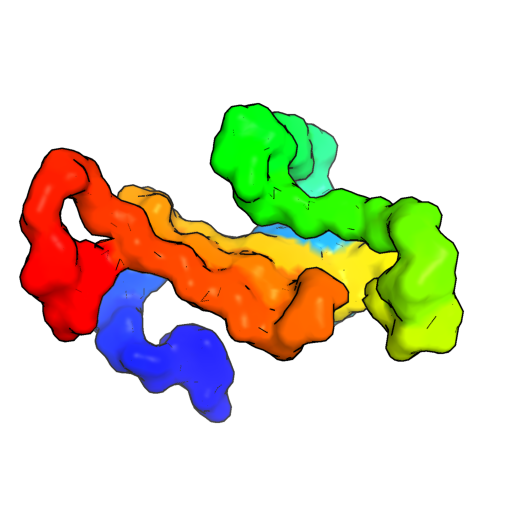00 76.69 103 ALA A O 1
#

Sequence (103 aa):
KGLLGLGLAGAPGNYEPLNGSGSYAPKPVGMSEETEAELRAEALLIEEPDSGVLLASGFGRHWPDARGVFLSADRRVRARVNEEDHLQIEVVEEGQDLSGAFA

Secondary structure (DSSP, 8-state):
--GGGSS-TT--EEEEEPTT--S-TTSTT-S-HHHHHHHHHTT-SPPPP--HHHHHTTTTTTTTTT-EEEEETTS-EEEEESSSSSEEEEE--SSS-HHHHH-

pLDDT: mean 87.82, std 15.05, range [39.25, 97.75]

Foldseek 3Di:
DPPVPPPPPPFDKDKFQDAQECADVVCRRTHDPVVQVVCVVVVNHQDQDPDPVCVVVVLNPPPPYQWTKMATPVRQWIWTASRSDRIDIHGDDPDDPPVVSVD

Organism: NCBI:txid1333877